Protein AF-A0A0H5QRJ9-F1 (afdb_monomer_lite)

pLDDT: mean 72.96, std 19.38, range [39.69, 95.44]

InterPro domains:
  IPR006876 LMBR1-like membrane protein [PF04791] (49-109)

Radius of gyration: 40.62 Å; chains: 1; bounding box: 104×51×72 Å

Foldseek 3Di:
DQFWDKDWDKDFDDDPPDPDDDDDDDDDDDPDPDDDDPDDDDGPHGPTDTDIDTDTCDPVNVVVVVCVVVVVVVCCVVVVVVVVVVVVVVVVVVVPPDDDDDPVVVVVVVVVVVVVVVVVVVVVVVVVVD

Secondary structure (DSSP, 8-state):
----EEEEEEEE---TT---S------TT--------SSS-------EEEEEEEE---HHHHHHHHHHHHHHHHHHHHHHHHHHHHHHHHHHHHHHSPP---HHHHHHHHHHHHHHHHHHHHHHHHHTT-

Organism: NCBI:txid70186

Sequence (130 aa):
FFDTAEIPLTLVDRDSKLLTTKFQPLAFNTLKCIAKSKLNDKSTDCNVTKVQWSVQVSFLVFCAAMLAFLGWFFFTIFCGIGFVSLPFDMINEFRTRPIPMSAIEYAKQKNRNWKARQWATSVGDRASKR

Structure (mmCIF, N/CA/C/O backbone):
data_AF-A0A0H5QRJ9-F1
#
_entry.id   AF-A0A0H5QRJ9-F1
#
loop_
_atom_site.group_PDB
_atom_site.id
_atom_site.type_symbol
_atom_site.label_atom_id
_atom_site.label_alt_id
_atom_site.label_comp_id
_atom_site.label_asym_id
_atom_site.label_entity_id
_atom_site.label_seq_id
_atom_site.pdbx_PDB_ins_code
_atom_site.Cartn_x
_atom_site.Cartn_y
_atom_site.Cartn_z
_atom_site.occupancy
_atom_site.B_iso_or_equiv
_atom_site.auth_seq_id
_atom_site.auth_comp_id
_atom_site.auth_asym_id
_atom_site.auth_atom_id
_atom_site.pdbx_PDB_model_num
ATOM 1 N N . PHE A 1 1 ? -13.438 11.017 28.300 1.00 51.66 1 PHE A N 1
ATOM 2 C CA . PHE A 1 1 ? -13.759 11.617 26.968 1.00 51.66 1 PHE A CA 1
ATOM 3 C C . PHE A 1 1 ? -13.706 10.575 25.846 1.00 51.66 1 PHE A C 1
ATOM 5 O O . PHE A 1 1 ? -14.288 10.804 24.797 1.00 51.66 1 PHE A O 1
ATOM 12 N N . PHE A 1 2 ? -13.093 9.407 26.069 1.00 52.66 2 PHE A N 1
ATOM 13 C CA . PHE A 1 2 ? -13.181 8.242 25.186 1.00 52.66 2 PHE A CA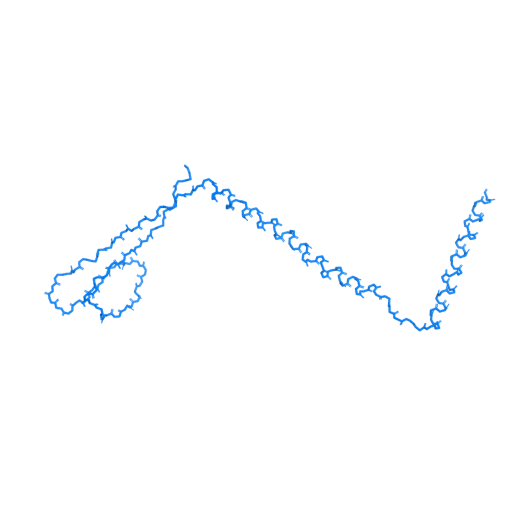 1
ATOM 14 C C . PHE A 1 2 ? -13.548 7.042 26.058 1.00 52.66 2 PHE A C 1
ATOM 16 O O . PHE A 1 2 ? -12.652 6.312 26.449 1.00 52.66 2 PHE A O 1
ATOM 23 N N . ASP A 1 3 ? -14.805 6.891 26.480 1.00 55.88 3 ASP A N 1
ATOM 24 C CA . ASP A 1 3 ? -15.080 5.921 27.557 1.00 55.88 3 ASP A CA 1
ATOM 25 C C . ASP A 1 3 ? -16.059 4.809 27.216 1.00 55.88 3 ASP A C 1
ATOM 27 O O . ASP A 1 3 ? -16.035 3.787 27.897 1.00 55.88 3 ASP A O 1
ATOM 31 N N . THR A 1 4 ? -16.895 4.911 26.178 1.00 57.72 4 THR A N 1
ATOM 32 C CA . THR A 1 4 ? -17.807 3.799 25.857 1.00 57.72 4 THR A CA 1
ATOM 33 C C . THR A 1 4 ? -18.491 3.981 24.509 1.00 57.72 4 THR A C 1
ATOM 35 O O . THR A 1 4 ? -19.078 5.024 24.237 1.00 57.72 4 THR A O 1
ATOM 38 N N . ALA A 1 5 ? -18.430 2.951 23.663 1.00 62.28 5 ALA A N 1
ATOM 39 C CA . ALA A 1 5 ? -19.338 2.812 22.529 1.00 62.28 5 ALA A CA 1
ATOM 40 C C . ALA A 1 5 ? -20.493 1.900 22.959 1.00 62.28 5 ALA A C 1
ATOM 42 O O . ALA A 1 5 ? -20.268 0.737 23.299 1.00 62.28 5 ALA A O 1
ATOM 43 N N . GLU A 1 6 ? -21.712 2.437 22.985 1.00 61.69 6 GLU A N 1
ATOM 44 C CA . GLU A 1 6 ? -22.917 1.690 23.348 1.00 61.69 6 GLU A CA 1
ATOM 45 C C . GLU A 1 6 ? -23.584 1.134 22.091 1.00 61.69 6 GLU A C 1
ATOM 47 O O . GLU A 1 6 ? -24.000 1.881 21.205 1.00 61.69 6 GLU A O 1
ATOM 52 N N . ILE A 1 7 ? -23.700 -0.191 22.014 1.00 70.56 7 ILE A N 1
ATOM 53 C CA . ILE A 1 7 ? -24.388 -0.869 20.914 1.00 70.56 7 ILE A CA 1
ATOM 54 C C . ILE A 1 7 ? -25.647 -1.521 21.497 1.00 70.56 7 ILE A C 1
ATOM 56 O O . ILE A 1 7 ? -25.530 -2.475 22.273 1.00 70.56 7 ILE A O 1
ATOM 60 N N . PRO A 1 8 ? -26.857 -1.023 21.177 1.00 57.56 8 PRO A N 1
ATOM 61 C CA . PRO A 1 8 ? -28.084 -1.589 21.715 1.00 57.56 8 PRO A CA 1
ATOM 62 C C . PRO A 1 8 ? -28.409 -2.906 21.004 1.00 57.56 8 PRO A C 1
ATOM 64 O O . PRO A 1 8 ? -28.722 -2.922 19.814 1.00 57.56 8 PRO A O 1
ATOM 67 N N . LEU A 1 9 ? -28.373 -4.013 21.746 1.00 61.28 9 LEU A N 1
ATOM 68 C CA . LEU A 1 9 ? -28.838 -5.314 21.276 1.00 61.28 9 LEU A CA 1
ATOM 69 C C . LEU A 1 9 ? -30.115 -5.714 22.020 1.00 61.28 9 LEU A C 1
ATOM 71 O O . LEU A 1 9 ? -30.295 -5.429 23.206 1.00 61.28 9 LEU A O 1
ATOM 75 N N . THR A 1 10 ? -31.015 -6.381 21.301 1.00 59.06 10 THR A N 1
ATOM 76 C CA . THR A 1 10 ? -32.231 -6.963 21.875 1.00 59.06 10 THR A CA 1
ATOM 77 C C . THR A 1 10 ? -32.092 -8.474 21.831 1.00 59.06 10 THR A C 1
ATOM 79 O O . THR A 1 10 ? -31.980 -9.064 20.758 1.00 59.06 10 THR A O 1
ATOM 82 N N . LEU A 1 11 ? -32.041 -9.098 23.006 1.00 55.25 11 LEU A N 1
ATOM 83 C CA . LEU A 1 11 ? -32.121 -10.547 23.113 1.00 55.25 11 LEU A CA 1
ATOM 84 C C . LEU A 1 11 ? -33.576 -10.910 23.394 1.00 55.25 11 LEU A C 1
ATOM 86 O O . LEU A 1 11 ? -34.244 -10.296 24.225 1.00 55.25 11 LEU A O 1
ATOM 90 N N . VAL A 1 12 ? -34.075 -11.891 22.650 1.00 61.16 12 VAL A N 1
ATOM 91 C CA . VAL A 1 12 ? -35.406 -12.459 22.850 1.00 61.16 12 VAL A CA 1
ATOM 92 C C . VAL A 1 12 ? -35.191 -13.891 23.300 1.00 61.16 12 VAL A C 1
ATOM 94 O O . VAL A 1 12 ? -34.876 -14.750 22.477 1.00 61.16 12 VAL A O 1
ATOM 97 N N . ASP A 1 13 ? -35.323 -14.131 24.600 1.00 50.03 13 ASP A N 1
ATOM 98 C CA . ASP A 1 13 ? -35.268 -15.483 25.145 1.00 50.03 13 ASP A CA 1
ATOM 99 C C . ASP A 1 13 ? -36.612 -16.187 24.891 1.00 50.03 13 ASP A C 1
ATOM 101 O O . ASP A 1 13 ? -37.680 -15.594 25.079 1.00 50.03 13 ASP A O 1
ATOM 105 N N . ARG A 1 14 ? -36.581 -17.424 24.383 1.00 51.34 14 ARG A N 1
ATOM 106 C CA . ARG A 1 14 ? -37.789 -18.234 24.152 1.00 51.34 14 ARG A CA 1
ATOM 107 C C . ARG A 1 14 ? -37.730 -19.478 25.023 1.00 51.34 14 ARG A C 1
ATOM 109 O O . ARG A 1 14 ? -36.849 -20.312 24.837 1.00 51.34 14 ARG A O 1
ATOM 116 N N . ASP A 1 15 ? -38.735 -19.653 25.876 1.00 50.88 15 ASP A N 1
ATOM 117 C CA . ASP A 1 15 ? -38.935 -20.897 26.614 1.00 50.88 15 ASP A CA 1
ATOM 118 C C . ASP A 1 15 ? -39.089 -22.090 25.654 1.00 50.88 15 ASP A C 1
ATOM 120 O O . ASP A 1 15 ? -39.938 -22.117 24.757 1.00 50.88 15 ASP A O 1
ATOM 124 N N . SER A 1 16 ? -38.267 -23.115 25.869 1.00 49.16 16 SER A N 1
ATOM 125 C CA . SER A 1 16 ? -38.088 -24.295 25.010 1.00 49.16 16 SER A CA 1
ATOM 126 C C . SER A 1 16 ? -39.291 -25.250 24.945 1.00 49.16 16 SER A C 1
ATOM 128 O O . SER A 1 16 ? -39.222 -26.285 24.283 1.00 49.16 16 SER A O 1
ATOM 130 N N . LYS A 1 17 ? -40.425 -24.915 25.576 1.00 50.69 17 LYS A N 1
ATOM 131 C CA . LYS A 1 17 ? -41.623 -25.775 25.617 1.00 50.69 17 LYS A CA 1
ATOM 132 C C . LYS A 1 17 ? -42.581 -25.607 24.429 1.00 50.69 17 LYS A C 1
ATOM 134 O O . LYS A 1 17 ? -43.547 -26.358 24.340 1.00 50.69 17 LYS A O 1
ATOM 139 N N . LEU A 1 18 ? -42.332 -24.675 23.501 1.00 49.84 18 LEU A N 1
ATOM 140 C CA . LEU A 1 18 ? -43.215 -24.426 22.348 1.00 49.84 18 LEU A CA 1
ATOM 141 C C . LEU A 1 18 ? -42.438 -24.333 21.021 1.00 49.84 18 LEU A C 1
ATOM 143 O O . LEU A 1 18 ? -42.447 -23.325 20.314 1.00 49.84 18 LEU A O 1
ATOM 147 N N . LEU A 1 19 ? -41.726 -25.406 20.681 1.00 48.56 19 LEU A N 1
ATOM 148 C CA . LEU A 1 19 ? -40.834 -25.487 19.523 1.00 48.56 19 LEU A CA 1
ATOM 149 C C . LEU A 1 19 ? -41.570 -25.799 18.199 1.00 48.56 19 LEU A C 1
ATOM 151 O O . LEU A 1 19 ? -41.142 -26.685 17.472 1.00 48.56 19 LEU A O 1
ATOM 155 N N . THR A 1 20 ? -42.696 -25.149 17.866 1.00 43.81 20 THR A N 1
ATOM 156 C CA . THR A 1 20 ? -43.445 -25.511 16.632 1.00 43.81 20 THR A CA 1
ATOM 157 C C . THR A 1 20 ? -44.176 -24.386 15.893 1.00 43.81 20 THR A C 1
ATOM 159 O O . THR A 1 20 ? -45.098 -24.671 15.130 1.00 43.81 20 THR A O 1
ATOM 162 N N . THR A 1 21 ? -43.779 -23.113 15.989 1.00 44.78 21 THR A N 1
ATOM 163 C CA . THR A 1 21 ? -44.344 -22.110 15.059 1.00 44.78 21 THR A CA 1
ATOM 164 C C . THR A 1 21 ? -43.286 -21.239 14.402 1.00 44.78 21 THR A C 1
ATOM 166 O O . THR A 1 21 ? -42.513 -20.544 15.064 1.00 44.78 21 THR A O 1
ATOM 169 N N . LYS A 1 22 ? -43.287 -21.330 13.066 1.00 41.41 22 LYS A N 1
ATOM 170 C CA . LYS A 1 22 ? -42.387 -20.698 12.103 1.00 41.41 22 LYS A CA 1
ATOM 171 C C . LYS A 1 22 ? -42.166 -19.209 12.378 1.00 41.41 22 LYS A C 1
ATOM 173 O O . LYS A 1 22 ? -43.095 -18.471 12.695 1.00 41.41 22 LYS A O 1
ATOM 178 N N . PHE A 1 23 ? -40.922 -18.784 12.191 1.00 47.25 23 PHE A N 1
ATOM 179 C CA . PHE A 1 23 ? -40.498 -17.390 12.225 1.00 47.25 23 PHE A CA 1
ATOM 180 C C . PHE A 1 23 ? -40.836 -16.731 10.879 1.00 47.25 23 PHE A C 1
ATOM 182 O O . PHE A 1 23 ? -40.277 -17.115 9.854 1.00 47.25 23 PHE A O 1
ATOM 189 N N . GLN A 1 24 ? -41.762 -15.770 10.861 1.00 44.00 24 GLN A N 1
ATOM 190 C CA . GLN A 1 24 ? -41.933 -14.858 9.725 1.00 44.00 24 GLN A CA 1
ATOM 191 C C . GLN A 1 24 ? -41.383 -13.483 10.124 1.00 44.00 24 GLN A C 1
ATOM 193 O O . GLN A 1 24 ? -41.824 -12.945 11.143 1.00 44.00 24 GLN A O 1
ATOM 198 N N . PRO A 1 25 ? -40.424 -12.914 9.369 1.00 40.12 25 PRO A N 1
ATOM 199 C CA . PRO A 1 25 ? -39.863 -11.610 9.684 1.00 40.12 25 PRO A CA 1
ATOM 200 C C . PRO A 1 25 ? -40.896 -10.534 9.335 1.00 40.12 25 PRO A C 1
ATOM 202 O O . PRO A 1 25 ? -41.176 -10.286 8.164 1.00 40.12 25 PRO A O 1
ATOM 205 N N . LEU A 1 26 ? -41.483 -9.904 10.352 1.00 44.81 26 LEU A N 1
ATOM 206 C CA . LEU A 1 26 ? -42.263 -8.682 10.181 1.00 44.81 26 LEU A CA 1
ATOM 207 C C . LEU A 1 26 ? -41.457 -7.490 10.701 1.00 44.81 26 LEU A C 1
ATOM 209 O O . LEU A 1 26 ? -40.833 -7.557 11.755 1.00 44.81 26 LEU A O 1
ATOM 213 N N . ALA A 1 27 ? -41.471 -6.453 9.866 1.00 39.69 27 ALA A N 1
ATOM 214 C CA . ALA A 1 27 ? -40.819 -5.152 9.924 1.00 39.69 27 ALA A CA 1
ATOM 215 C C . ALA A 1 27 ? -40.214 -4.680 11.267 1.00 39.69 27 ALA A C 1
ATOM 217 O O . ALA A 1 27 ? -40.831 -4.686 12.329 1.00 39.69 27 ALA A O 1
ATOM 218 N N . PHE A 1 28 ? -39.011 -4.132 11.109 1.00 49.75 28 PHE A N 1
ATOM 219 C CA . PHE A 1 28 ? -37.980 -3.690 12.051 1.00 49.75 28 PHE A CA 1
ATOM 220 C C . PHE A 1 28 ? -38.367 -2.709 13.183 1.00 49.75 28 PHE A C 1
ATOM 222 O O . PHE A 1 28 ? -37.482 -2.319 13.928 1.00 49.75 28 PHE A O 1
ATOM 229 N N . ASN A 1 29 ? -39.632 -2.318 13.389 1.00 47.53 29 ASN A N 1
ATOM 230 C CA . ASN A 1 29 ? -39.943 -1.203 14.309 1.00 47.53 29 ASN A CA 1
ATOM 231 C C . ASN A 1 29 ? -40.957 -1.477 15.427 1.00 47.53 29 ASN A C 1
ATOM 233 O O . ASN A 1 29 ? -41.237 -0.580 16.217 1.00 47.53 29 ASN A O 1
ATOM 237 N N . THR A 1 30 ? -41.449 -2.704 15.587 1.00 45.47 30 THR A N 1
ATOM 238 C CA . THR A 1 30 ? -42.184 -3.083 16.805 1.00 45.47 30 THR A CA 1
ATOM 239 C C . THR A 1 30 ? -41.881 -4.528 17.161 1.00 45.47 30 THR A C 1
ATOM 241 O O . THR A 1 30 ? -42.548 -5.450 16.693 1.00 45.47 30 THR A O 1
ATOM 244 N N . LEU A 1 31 ? -40.871 -4.732 18.008 1.00 47.06 31 LEU A N 1
ATOM 245 C CA . LEU A 1 31 ? -40.608 -6.013 18.659 1.00 47.06 31 LEU A CA 1
ATOM 246 C C . LEU A 1 31 ? -41.735 -6.311 19.660 1.00 47.06 31 LEU A C 1
ATOM 248 O O . LEU A 1 31 ? -41.586 -6.125 20.861 1.00 47.06 31 LEU A O 1
ATOM 252 N N . LYS A 1 32 ? -42.891 -6.755 19.163 1.00 47.84 32 LYS A N 1
ATOM 253 C CA . LYS A 1 32 ? -43.914 -7.410 19.978 1.00 47.84 32 LYS A CA 1
ATOM 254 C C . LYS A 1 32 ? -43.847 -8.887 19.645 1.00 47.84 32 LYS A C 1
ATOM 256 O O . LYS A 1 32 ? -44.280 -9.298 18.569 1.00 47.84 32 LYS A O 1
ATOM 261 N N . CYS A 1 33 ? -43.255 -9.692 20.520 1.00 47.03 33 CYS A N 1
ATOM 262 C CA . CYS A 1 33 ? -43.260 -11.126 20.294 1.00 47.03 33 CYS A CA 1
ATOM 263 C C . CYS A 1 33 ? -44.696 -11.613 20.550 1.00 47.03 33 CYS A C 1
ATOM 265 O O . CYS A 1 33 ? -45.221 -11.538 21.655 1.00 47.03 33 CYS A O 1
ATOM 267 N N . ILE A 1 34 ? -45.388 -12.014 19.485 1.00 47.44 34 ILE A N 1
ATOM 268 C CA . ILE A 1 34 ? -46.731 -12.586 19.581 1.00 47.44 34 ILE A CA 1
ATOM 269 C C . ILE A 1 34 ? -46.542 -14.099 19.599 1.00 47.44 34 ILE A C 1
ATOM 271 O O . ILE A 1 34 ? -46.508 -14.746 18.553 1.00 47.44 34 ILE A O 1
ATOM 275 N N . ALA A 1 35 ? -46.387 -14.671 20.791 1.00 46.84 35 ALA A N 1
ATOM 276 C CA . ALA A 1 35 ? -46.575 -16.101 20.970 1.00 46.84 35 ALA A CA 1
ATOM 277 C C . ALA A 1 35 ? -48.078 -16.387 20.850 1.00 46.84 35 ALA A C 1
ATOM 279 O O . ALA A 1 35 ? -48.860 -16.064 21.740 1.00 46.84 35 ALA A O 1
ATOM 280 N N . LYS A 1 36 ? -48.516 -16.949 19.718 1.00 40.75 36 LYS A N 1
ATOM 281 C CA . LYS A 1 36 ? -49.868 -17.511 19.618 1.00 40.75 36 LYS A CA 1
ATOM 282 C C . LYS A 1 36 ? -49.844 -18.936 20.163 1.00 40.75 36 LYS A C 1
ATOM 284 O O . LYS A 1 36 ? -49.640 -19.875 19.401 1.00 40.75 36 LYS A O 1
ATOM 289 N N . SER A 1 37 ? -50.078 -19.109 21.460 1.00 45.94 37 SER A N 1
ATOM 290 C CA . SER A 1 37 ? -50.507 -20.404 21.989 1.00 45.94 37 SER A CA 1
ATOM 291 C C . SER A 1 37 ? -52.005 -20.566 21.709 1.00 45.94 37 SER A C 1
ATOM 293 O O . SER A 1 37 ? -52.841 -19.751 22.096 1.00 45.94 37 SER A O 1
ATOM 295 N N . LYS A 1 38 ? -52.372 -21.623 20.980 1.00 42.53 38 LYS A N 1
ATOM 296 C CA . LYS A 1 38 ? -53.755 -22.109 20.934 1.00 42.53 38 LYS A CA 1
ATOM 297 C C . LYS A 1 38 ? -54.047 -22.793 22.269 1.00 42.53 38 LYS A C 1
ATOM 299 O O . LYS A 1 38 ? -53.933 -24.005 22.336 1.00 42.53 38 LYS A O 1
ATOM 304 N N . LEU A 1 39 ? -54.344 -22.020 23.308 1.00 47.59 39 LEU A N 1
ATOM 305 C CA . LEU A 1 39 ? -55.124 -22.381 24.499 1.00 47.59 39 LEU A CA 1
ATOM 306 C C . LEU A 1 39 ? -55.225 -21.119 25.363 1.00 47.59 39 LEU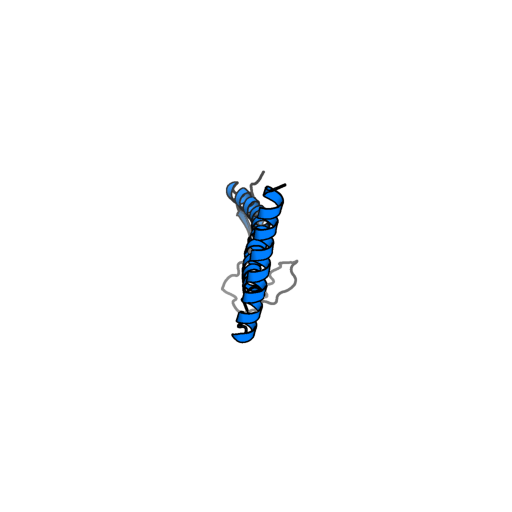 A C 1
ATOM 308 O O . LEU A 1 39 ? -54.286 -20.334 25.440 1.00 47.59 39 LEU A O 1
ATOM 312 N N . ASN A 1 40 ? -56.419 -20.904 25.900 1.00 51.50 40 ASN A N 1
ATOM 313 C CA . ASN A 1 40 ? -56.886 -19.709 26.588 1.00 51.50 40 ASN A CA 1
ATOM 314 C C . ASN A 1 40 ? -56.061 -19.420 27.851 1.00 51.50 40 ASN A C 1
ATOM 316 O O . ASN A 1 40 ? -56.431 -19.860 28.933 1.00 51.50 40 ASN A O 1
ATOM 320 N N . ASP A 1 41 ? -54.949 -18.705 27.709 1.00 42.06 41 ASP A N 1
ATOM 321 C CA . ASP A 1 41 ? -54.224 -18.166 28.849 1.00 42.06 41 ASP A CA 1
ATOM 322 C C . ASP A 1 41 ? -53.571 -16.830 28.505 1.00 42.06 41 ASP A C 1
ATOM 324 O O . ASP A 1 41 ? -53.228 -16.546 27.353 1.00 42.06 41 ASP A O 1
ATOM 328 N N . LYS A 1 42 ? -53.484 -15.979 29.525 1.00 44.03 42 LYS A N 1
ATOM 329 C CA . LYS A 1 42 ? -53.032 -14.589 29.440 1.00 44.03 42 LYS A CA 1
ATOM 330 C C . LYS A 1 42 ? -51.715 -14.491 28.674 1.00 44.03 42 LYS A C 1
ATOM 332 O O . LYS A 1 42 ? -50.829 -15.318 28.861 1.00 44.03 42 LYS A O 1
ATOM 337 N N . SER A 1 43 ? -51.593 -13.457 27.838 1.00 46.75 43 SER A N 1
ATOM 338 C CA . SER A 1 43 ? -50.379 -13.137 27.083 1.00 46.75 43 SER A CA 1
ATOM 339 C C . SER A 1 43 ? -49.143 -13.315 27.962 1.00 46.75 43 SER A C 1
ATOM 341 O O . SER A 1 43 ? -48.925 -12.520 28.876 1.00 46.75 43 SER A O 1
ATOM 343 N N . THR A 1 44 ? -48.363 -14.367 27.714 1.00 50.81 44 THR A N 1
ATOM 344 C CA . THR A 1 44 ? -47.066 -14.528 28.362 1.00 50.81 44 THR A CA 1
ATOM 345 C C . THR A 1 44 ? -46.190 -13.395 27.854 1.00 50.81 44 THR A C 1
ATOM 347 O O . THR A 1 44 ? -45.874 -13.326 26.661 1.00 50.81 44 THR A O 1
ATOM 350 N N . ASP A 1 45 ? -45.896 -12.457 28.751 1.00 47.66 45 ASP A N 1
ATOM 351 C CA . ASP A 1 45 ? -45.044 -11.316 28.468 1.00 47.66 45 ASP A CA 1
ATOM 352 C C . ASP A 1 45 ? -43.696 -11.825 27.978 1.00 47.66 45 ASP A C 1
ATOM 354 O O . ASP A 1 45 ? -43.030 -12.648 28.607 1.00 47.66 45 ASP A O 1
ATOM 358 N N . CYS A 1 46 ? -43.317 -11.365 26.797 1.00 54.12 46 CYS A N 1
ATOM 359 C CA . CYS A 1 46 ? -42.034 -11.704 26.226 1.00 54.12 46 CYS A CA 1
ATOM 360 C C . CYS A 1 46 ? -41.009 -10.834 26.936 1.00 54.12 46 CYS A C 1
ATOM 362 O O . CYS A 1 46 ? -41.042 -9.610 26.801 1.00 54.12 46 CYS A O 1
ATOM 364 N N . ASN A 1 47 ? -40.144 -11.458 27.735 1.00 55.50 47 ASN A N 1
ATOM 365 C CA . ASN A 1 47 ? -39.147 -10.738 28.510 1.00 55.50 47 ASN A CA 1
ATOM 366 C C . ASN A 1 47 ? -38.050 -10.225 27.566 1.00 55.50 47 ASN A C 1
ATOM 368 O O . ASN A 1 47 ? -37.059 -10.904 27.302 1.00 55.50 47 ASN A O 1
ATOM 372 N N . VAL A 1 48 ? -38.274 -9.042 26.989 1.00 57.84 48 VAL A N 1
ATOM 373 C CA . VAL A 1 48 ? -37.292 -8.356 26.149 1.00 57.84 48 VAL A CA 1
ATOM 374 C C . VAL A 1 48 ? -36.251 -7.745 27.072 1.00 57.84 48 VAL A C 1
ATOM 376 O O . VAL A 1 48 ? -36.420 -6.638 27.590 1.00 57.84 48 VAL A O 1
ATOM 379 N N . THR A 1 49 ? -35.158 -8.470 27.278 1.00 62.19 49 THR A N 1
ATOM 380 C CA . THR A 1 49 ? -34.022 -7.946 28.024 1.00 62.19 49 THR A CA 1
ATOM 381 C C . THR A 1 49 ? -33.165 -7.096 27.090 1.00 62.19 49 THR A C 1
ATOM 383 O O . THR A 1 49 ? -32.660 -7.533 26.052 1.00 62.19 49 THR A O 1
ATOM 386 N N . LYS A 1 50 ? -33.037 -5.815 27.440 1.00 59.34 50 LYS A N 1
ATOM 387 C CA . LYS A 1 50 ? -32.080 -4.916 26.795 1.00 59.34 50 LYS A CA 1
ATOM 388 C C . LYS A 1 50 ? -30.708 -5.253 27.359 1.00 59.34 50 LYS A C 1
ATOM 390 O O . LYS A 1 50 ? -30.443 -4.969 28.524 1.00 59.34 50 LYS A O 1
ATOM 395 N N . VAL A 1 51 ? -29.860 -5.877 26.551 1.00 63.59 51 VAL A N 1
ATOM 396 C CA . VAL A 1 51 ? -28.480 -6.172 26.938 1.00 63.59 51 VAL A CA 1
ATOM 397 C C . VAL A 1 51 ? -27.587 -5.121 26.305 1.00 63.59 51 VAL A C 1
ATOM 399 O O . VAL A 1 51 ? -27.561 -4.966 25.084 1.00 63.59 51 VAL A O 1
ATOM 402 N N . GLN A 1 52 ? -26.884 -4.371 27.149 1.00 56.19 52 GLN A N 1
ATOM 403 C CA . GLN A 1 52 ? -25.935 -3.361 26.706 1.00 56.19 52 GLN A CA 1
ATOM 404 C C . GLN A 1 52 ? -24.519 -3.909 26.833 1.00 56.19 52 GLN A C 1
ATOM 406 O O . GLN A 1 52 ? -24.068 -4.255 27.923 1.00 56.19 52 GLN A O 1
ATOM 411 N N . TRP A 1 53 ? -23.835 -4.005 25.694 1.00 56.28 53 TRP A N 1
ATOM 412 C CA . TRP A 1 53 ? -22.418 -4.333 25.640 1.00 56.28 53 TRP A CA 1
ATOM 413 C C . TRP A 1 53 ? -21.628 -3.030 25.667 1.00 56.28 53 TRP A C 1
ATOM 415 O O . TRP A 1 53 ? -21.661 -2.262 24.707 1.00 56.28 53 TRP A O 1
ATOM 425 N N . SER A 1 54 ? -20.946 -2.773 26.782 1.00 59.97 54 SER A N 1
ATOM 426 C CA . SER A 1 54 ? -20.047 -1.634 26.934 1.00 59.97 54 SER A CA 1
ATOM 427 C C . SER A 1 54 ? -18.633 -2.052 26.541 1.00 59.97 54 SER A C 1
ATOM 429 O O . SER A 1 54 ? -17.953 -2.795 27.247 1.00 59.97 54 SER A O 1
ATOM 431 N N . VAL A 1 55 ? -18.179 -1.585 25.378 1.00 72.69 55 VAL A N 1
ATOM 432 C CA . VAL A 1 55 ? -16.782 -1.762 24.970 1.00 72.69 55 VAL A CA 1
ATOM 433 C C . VAL A 1 55 ? -16.000 -0.541 25.431 1.00 72.69 55 VAL A C 1
ATOM 435 O O . VAL A 1 55 ? -16.224 0.573 24.950 1.00 72.69 55 VAL A O 1
ATOM 438 N N . GLN A 1 56 ? -15.087 -0.759 26.378 1.00 68.06 56 GLN A N 1
ATOM 439 C CA . GLN A 1 56 ? -14.154 0.266 26.832 1.00 68.06 56 GLN A CA 1
ATOM 440 C C . GLN A 1 56 ? -13.117 0.502 25.736 1.00 68.06 56 GLN A C 1
ATOM 442 O O . GLN A 1 56 ? -12.299 -0.365 25.419 1.00 68.06 56 GLN A O 1
ATOM 447 N N . VAL A 1 57 ? -13.174 1.680 25.125 1.00 75.00 57 VAL A N 1
ATOM 448 C CA . VAL A 1 57 ? -12.221 2.091 24.097 1.00 75.00 57 VAL A CA 1
ATOM 449 C C . VAL A 1 57 ? -10.941 2.561 24.777 1.00 75.00 57 VAL A C 1
ATOM 451 O O . VAL A 1 57 ? -10.843 3.679 25.269 1.00 75.00 57 VAL A O 1
ATOM 454 N N . SER A 1 58 ? -9.946 1.678 24.840 1.00 83.25 58 SER A N 1
ATOM 455 C CA . SER A 1 58 ? -8.642 2.034 25.394 1.00 83.25 58 SER A CA 1
ATOM 456 C C . SER A 1 58 ? -7.900 3.000 24.465 1.00 83.25 58 SER A C 1
ATOM 458 O O . SER A 1 58 ? -8.046 2.961 23.240 1.00 83.25 58 SER A O 1
ATOM 460 N N . PHE A 1 59 ? -7.055 3.857 25.045 1.00 84.50 59 PHE A N 1
ATOM 461 C CA . PHE A 1 59 ? -6.244 4.827 24.297 1.00 84.50 59 PHE A CA 1
ATOM 462 C C . PHE A 1 59 ? -5.425 4.173 23.169 1.00 84.50 59 PHE A C 1
ATOM 464 O O . PHE A 1 59 ? -5.292 4.724 22.079 1.00 84.50 59 PHE A O 1
ATOM 471 N N . LEU A 1 60 ? -4.946 2.947 23.397 1.00 88.00 60 LEU A N 1
ATOM 472 C CA . LEU A 1 60 ? -4.199 2.176 22.407 1.00 88.00 60 LEU A CA 1
ATOM 473 C C . LEU A 1 60 ? -5.041 1.846 21.166 1.00 88.00 60 LEU A C 1
ATOM 475 O O . LEU A 1 60 ? -4.538 1.955 20.050 1.00 88.00 60 LEU A O 1
ATOM 479 N N . VAL A 1 61 ? -6.320 1.497 21.340 1.00 89.44 61 VAL A N 1
ATOM 480 C CA . VAL A 1 61 ? -7.240 1.212 20.224 1.00 89.44 61 VAL A CA 1
ATOM 481 C C . VAL A 1 61 ? -7.486 2.469 19.389 1.00 89.44 61 VAL A C 1
ATOM 483 O O . VAL A 1 61 ? -7.516 2.394 18.162 1.00 89.44 61 VAL A O 1
ATOM 486 N N . PHE A 1 62 ? -7.583 3.637 20.028 1.00 88.19 62 PHE A N 1
ATOM 487 C CA . PHE A 1 62 ? -7.698 4.915 19.324 1.00 88.19 62 PHE A CA 1
ATOM 488 C C . PHE A 1 62 ? -6.445 5.233 18.491 1.00 88.19 62 PHE A C 1
ATOM 490 O O . PHE A 1 62 ? -6.552 5.556 17.307 1.00 88.19 62 PHE A O 1
ATOM 497 N N . CYS A 1 63 ? -5.251 5.077 19.071 1.00 92.94 63 CYS A N 1
ATOM 498 C CA . CYS A 1 63 ? -3.995 5.260 18.342 1.00 92.94 63 CYS A CA 1
ATOM 499 C C . CYS A 1 63 ? -3.840 4.257 17.192 1.00 92.94 63 CYS A C 1
ATOM 501 O O . CYS A 1 63 ? -3.413 4.642 16.107 1.00 92.94 63 CYS A O 1
ATOM 503 N N . ALA A 1 64 ? -4.223 2.994 17.395 1.00 92.62 64 ALA A N 1
ATOM 504 C CA . ALA A 1 64 ? -4.193 1.973 16.352 1.00 92.62 64 ALA A CA 1
ATOM 505 C C . ALA A 1 64 ? -5.136 2.316 15.188 1.00 92.62 64 ALA A C 1
ATOM 507 O O . ALA A 1 64 ? -4.741 2.187 14.033 1.00 92.62 64 ALA A O 1
ATOM 508 N N . ALA A 1 65 ? -6.345 2.814 15.470 1.00 91.12 65 ALA A N 1
ATOM 509 C CA . ALA A 1 65 ? -7.287 3.254 14.441 1.00 91.12 65 ALA A CA 1
ATOM 510 C C . ALA A 1 65 ? -6.766 4.473 13.657 1.00 91.12 65 ALA A C 1
ATOM 512 O O . ALA A 1 65 ? -6.844 4.496 12.429 1.00 91.12 65 ALA A O 1
ATOM 513 N N . MET A 1 66 ? -6.169 5.452 14.345 1.00 93.06 66 MET A N 1
ATOM 514 C CA . MET A 1 66 ? -5.510 6.602 13.712 1.00 93.06 66 MET A CA 1
ATOM 515 C C . MET A 1 66 ? -4.335 6.164 12.826 1.00 93.06 66 MET A C 1
ATOM 517 O O . MET A 1 66 ? -4.247 6.569 11.670 1.00 93.06 66 MET A O 1
ATOM 521 N N . LEU A 1 67 ? -3.457 5.288 13.321 1.00 94.19 67 LEU A N 1
ATOM 522 C CA . LEU A 1 67 ? -2.326 4.760 12.552 1.00 94.19 67 LEU A CA 1
ATOM 523 C C . LEU A 1 67 ? -2.771 3.886 11.380 1.00 94.19 67 LEU A C 1
ATOM 525 O O . LEU A 1 67 ? -2.129 3.927 10.339 1.00 94.19 67 LEU A O 1
ATOM 529 N N . ALA A 1 68 ? -3.862 3.131 11.509 1.00 94.31 68 ALA A N 1
ATOM 530 C CA . ALA A 1 68 ? -4.443 2.382 10.399 1.00 94.31 68 ALA A CA 1
ATOM 531 C C . ALA A 1 68 ? -5.005 3.324 9.325 1.00 94.31 68 ALA A C 1
ATOM 533 O O . ALA A 1 68 ? -4.813 3.084 8.135 1.00 94.31 68 ALA A O 1
ATOM 534 N N . PHE A 1 69 ? -5.635 4.427 9.735 1.00 93.94 69 PHE A N 1
ATOM 535 C CA . PHE A 1 69 ? -6.136 5.442 8.815 1.00 93.94 69 PHE A CA 1
ATOM 536 C C . PHE A 1 69 ? -4.999 6.145 8.059 1.00 93.94 69 PHE A C 1
ATOM 538 O O . PHE A 1 69 ? -5.034 6.208 6.832 1.00 93.94 69 PHE A O 1
ATOM 545 N N . LEU A 1 70 ? -3.950 6.607 8.752 1.00 95.44 70 LEU A N 1
ATOM 546 C CA . LEU A 1 70 ? -2.770 7.187 8.094 1.00 95.44 70 LEU A CA 1
ATOM 547 C C . LEU A 1 70 ? -2.010 6.137 7.272 1.00 95.44 70 LEU A C 1
ATOM 549 O O . LEU A 1 70 ? -1.606 6.394 6.139 1.00 95.44 70 LEU A O 1
ATOM 553 N N . GLY A 1 71 ? -1.841 4.943 7.833 1.00 94.19 71 GLY A N 1
ATOM 554 C CA . GLY A 1 71 ? -1.165 3.814 7.212 1.00 94.19 71 GLY A CA 1
ATOM 555 C C . GLY A 1 71 ? -1.816 3.412 5.898 1.00 94.19 71 GLY A C 1
ATOM 556 O O . GLY A 1 71 ? -1.097 3.130 4.951 1.00 94.19 71 GLY A O 1
ATOM 557 N N . TRP A 1 72 ? -3.144 3.479 5.784 1.00 90.81 72 TRP A N 1
ATOM 558 C CA . TRP A 1 72 ? -3.850 3.230 4.527 1.00 90.81 72 TRP A CA 1
ATOM 559 C C . TRP A 1 72 ? -3.456 4.218 3.414 1.00 90.81 72 TRP A C 1
ATOM 561 O O . TRP A 1 72 ? -3.202 3.806 2.279 1.00 90.81 72 TRP A O 1
ATOM 571 N N . PHE A 1 73 ? -3.325 5.512 3.724 1.00 93.44 73 PHE A N 1
ATOM 572 C CA . PHE A 1 73 ? -2.883 6.512 2.744 1.00 93.44 73 PHE A CA 1
ATOM 573 C C . PHE A 1 73 ? -1.432 6.294 2.308 1.00 93.44 73 PHE A C 1
ATOM 575 O O . PHE A 1 73 ? -1.139 6.276 1.114 1.00 93.44 73 PHE A O 1
ATOM 582 N N . PHE A 1 74 ? -0.518 6.071 3.254 1.00 93.31 74 PHE A N 1
ATOM 583 C CA . PHE A 1 74 ? 0.880 5.802 2.909 1.00 93.31 74 PHE A CA 1
ATOM 584 C C . PHE A 1 74 ? 1.040 4.468 2.174 1.00 93.31 74 PHE A C 1
ATOM 586 O O . PHE A 1 74 ? 1.783 4.387 1.197 1.00 93.31 74 PHE A O 1
ATOM 593 N N . PHE A 1 75 ? 0.305 3.436 2.593 1.00 91.88 75 PHE A N 1
ATOM 594 C CA . PHE A 1 75 ? 0.324 2.126 1.959 1.00 91.88 75 PHE A CA 1
ATOM 595 C C . PHE A 1 75 ? -0.134 2.217 0.509 1.00 91.88 75 PHE A C 1
ATOM 597 O O . PHE A 1 75 ? 0.574 1.739 -0.362 1.00 91.88 75 PHE A O 1
ATOM 604 N N . THR A 1 76 ? -1.252 2.881 0.215 1.00 93.81 76 THR A N 1
ATOM 605 C CA . THR A 1 76 ? -1.749 2.991 -1.168 1.00 93.81 76 THR A CA 1
ATOM 606 C C . THR A 1 76 ? -0.794 3.753 -2.091 1.00 93.81 76 THR A C 1
ATOM 608 O O . THR A 1 76 ? -0.584 3.322 -3.224 1.00 93.81 76 THR A O 1
ATOM 611 N N . ILE A 1 77 ? -0.149 4.824 -1.614 1.00 93.12 77 ILE A N 1
ATOM 612 C CA . ILE A 1 77 ? 0.815 5.599 -2.413 1.00 93.12 77 ILE A CA 1
ATOM 613 C C . ILE A 1 77 ? 2.099 4.795 -2.660 1.00 93.12 77 ILE A C 1
ATOM 615 O O . ILE A 1 77 ? 2.512 4.625 -3.808 1.00 93.12 77 ILE A O 1
ATOM 619 N N . PHE A 1 78 ? 2.729 4.266 -1.607 1.00 91.44 78 PHE A N 1
ATOM 620 C CA . PHE A 1 78 ? 4.000 3.548 -1.743 1.00 91.44 78 PHE A CA 1
ATOM 621 C C . PHE A 1 78 ? 3.834 2.165 -2.376 1.00 91.44 78 PHE A C 1
ATOM 623 O O . PHE A 1 78 ? 4.649 1.781 -3.214 1.00 91.44 78 PHE A O 1
ATOM 630 N N . CYS A 1 79 ? 2.772 1.432 -2.030 1.00 92.94 79 CYS A N 1
ATOM 631 C CA . CYS A 1 79 ? 2.444 0.163 -2.676 1.00 92.94 79 CYS A CA 1
ATOM 632 C C . CYS A 1 79 ? 2.090 0.388 -4.146 1.00 92.94 79 CYS A C 1
ATOM 634 O O . CYS A 1 79 ? 2.578 -0.354 -4.988 1.00 92.94 79 CYS A O 1
ATOM 636 N N . GLY A 1 80 ? 1.334 1.439 -4.482 1.00 92.44 80 GLY A N 1
ATOM 637 C CA . GLY A 1 80 ? 1.024 1.775 -5.871 1.00 92.44 80 GLY A CA 1
ATOM 638 C C . GLY A 1 80 ? 2.283 2.030 -6.699 1.00 92.44 80 GLY A C 1
ATOM 639 O O . GLY A 1 80 ? 2.479 1.401 -7.735 1.00 92.44 80 GLY A O 1
ATOM 640 N N . ILE A 1 81 ? 3.182 2.890 -6.220 1.00 93.44 81 ILE A N 1
ATOM 641 C CA . ILE A 1 81 ? 4.431 3.202 -6.932 1.00 93.44 81 ILE A CA 1
ATOM 642 C C . ILE A 1 81 ? 5.333 1.965 -7.032 1.00 93.44 81 ILE A C 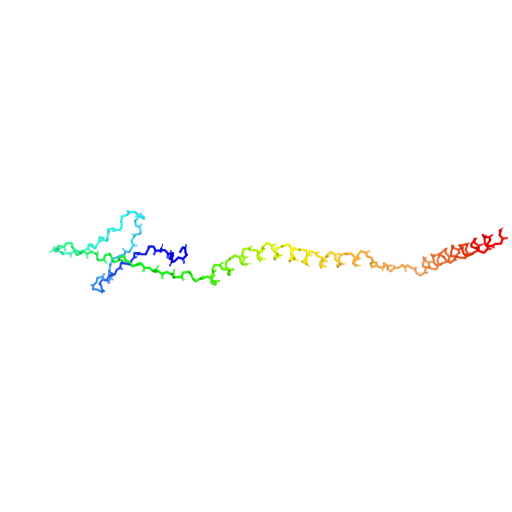1
ATOM 644 O O . ILE A 1 81 ? 5.867 1.686 -8.104 1.00 93.44 81 ILE A O 1
ATOM 648 N N . GLY A 1 82 ? 5.474 1.201 -5.944 1.00 89.56 82 GLY A N 1
ATOM 649 C CA . GLY A 1 82 ? 6.280 -0.021 -5.925 1.00 89.56 82 GLY A CA 1
ATOM 650 C C . GLY A 1 82 ? 5.714 -1.141 -6.802 1.00 89.56 82 GLY A C 1
ATOM 651 O O . GLY A 1 82 ? 6.470 -1.890 -7.412 1.00 89.56 82 GLY A O 1
ATOM 652 N N . PHE A 1 83 ? 4.390 -1.241 -6.912 1.00 93.56 83 PHE A N 1
ATOM 653 C CA . PHE A 1 83 ? 3.734 -2.233 -7.760 1.00 93.56 83 PHE A CA 1
ATOM 654 C C . PHE A 1 83 ? 3.768 -1.836 -9.238 1.00 93.56 83 PHE A C 1
ATOM 656 O O . PHE A 1 83 ? 3.847 -2.704 -10.100 1.00 93.56 83 PHE A O 1
ATOM 663 N N . VAL A 1 84 ? 3.740 -0.535 -9.547 1.00 94.19 84 VAL A N 1
ATOM 664 C CA . VAL A 1 84 ? 3.819 -0.023 -10.924 1.00 94.19 84 VAL A CA 1
ATOM 665 C C . VAL A 1 84 ? 5.256 -0.013 -11.454 1.00 94.19 84 VAL A C 1
ATOM 667 O O . VAL A 1 84 ? 5.454 -0.222 -12.649 1.00 94.19 84 VAL A O 1
ATOM 670 N N . SER A 1 85 ? 6.270 0.178 -10.606 1.00 93.12 85 SER A N 1
ATOM 671 C CA . SER A 1 85 ? 7.670 0.205 -11.055 1.00 93.12 85 SER A CA 1
ATOM 672 C C . SER A 1 85 ? 8.154 -1.144 -11.595 1.00 93.12 85 SER A C 1
ATOM 674 O O . SER A 1 85 ? 8.904 -1.174 -12.566 1.00 93.12 85 SER A O 1
ATOM 676 N N . LEU A 1 86 ? 7.682 -2.256 -11.030 1.00 90.44 86 LEU A N 1
ATOM 677 C CA . LEU A 1 86 ? 8.098 -3.609 -11.408 1.00 90.44 86 LEU A CA 1
ATOM 678 C C . LEU A 1 86 ? 7.733 -3.992 -12.862 1.00 90.44 86 LEU A C 1
ATOM 680 O O . LEU A 1 86 ? 8.628 -4.369 -13.620 1.00 90.44 86 LEU A O 1
ATOM 684 N N . PRO A 1 87 ? 6.473 -3.858 -13.325 1.00 92.12 87 PRO A N 1
ATOM 685 C CA . PRO A 1 87 ? 6.142 -4.098 -14.729 1.00 92.12 87 PRO A CA 1
ATOM 686 C C . PRO A 1 87 ? 6.743 -3.034 -15.654 1.00 92.12 87 PRO A C 1
ATOM 688 O O . PRO A 1 87 ? 7.038 -3.329 -16.814 1.00 92.12 87 PRO A O 1
ATOM 691 N N . PHE A 1 88 ? 6.934 -1.806 -15.161 1.00 93.62 88 PHE A N 1
ATOM 692 C CA . PHE A 1 88 ? 7.528 -0.730 -15.950 1.00 93.62 88 PHE A CA 1
ATOM 693 C C . PHE A 1 88 ? 9.014 -0.981 -16.249 1.00 93.62 88 PHE A C 1
ATOM 695 O O . PHE A 1 88 ? 9.484 -0.698 -17.351 1.00 93.62 88 PHE A O 1
ATOM 702 N N . ASP A 1 89 ? 9.748 -1.571 -15.309 1.00 90.38 89 ASP A N 1
ATOM 703 C CA . ASP A 1 89 ? 11.135 -1.969 -15.536 1.00 90.38 89 ASP A CA 1
ATOM 704 C C . ASP A 1 89 ? 11.220 -3.155 -16.511 1.00 90.38 89 ASP A C 1
ATOM 706 O O . ASP A 1 89 ? 11.939 -3.095 -17.509 1.00 90.38 89 ASP A O 1
ATOM 710 N N . MET A 1 90 ? 10.367 -4.174 -16.332 1.00 89.50 90 MET A N 1
ATOM 711 C CA . MET A 1 90 ? 10.301 -5.326 -17.243 1.00 89.50 90 MET A CA 1
ATOM 712 C C . MET A 1 90 ? 9.961 -4.938 -18.689 1.00 89.50 90 MET A C 1
ATOM 714 O O . MET A 1 90 ? 10.547 -5.482 -19.629 1.00 89.50 90 MET A O 1
ATOM 718 N N . ILE A 1 91 ? 9.026 -4.003 -18.907 1.00 94.12 91 ILE A N 1
ATOM 719 C CA . ILE A 1 91 ? 8.686 -3.568 -20.270 1.00 94.12 91 ILE A CA 1
ATOM 720 C C . ILE A 1 91 ? 9.820 -2.751 -20.893 1.00 94.12 91 ILE A C 1
ATOM 722 O O . ILE A 1 91 ? 10.083 -2.869 -22.091 1.00 94.12 91 ILE A O 1
ATOM 726 N N . ASN A 1 92 ? 10.518 -1.939 -20.097 1.00 91.19 92 ASN A N 1
ATOM 727 C CA . ASN A 1 92 ? 11.663 -1.177 -20.572 1.00 91.19 92 ASN A CA 1
ATOM 728 C C . ASN A 1 92 ? 12.829 -2.101 -20.951 1.00 91.19 92 ASN A C 1
ATOM 730 O O . ASN A 1 92 ? 13.441 -1.929 -22.010 1.00 91.19 92 ASN A O 1
ATOM 734 N N . GLU A 1 93 ? 13.083 -3.128 -20.141 1.00 90.56 93 GLU A N 1
ATOM 735 C CA . GLU A 1 93 ? 14.077 -4.153 -20.445 1.00 90.56 93 GLU A CA 1
ATOM 736 C C . GLU A 1 93 ? 13.703 -4.908 -21.728 1.00 90.56 93 GLU A C 1
ATOM 738 O O . GLU A 1 93 ? 14.539 -5.066 -22.616 1.00 90.56 93 GLU A O 1
ATOM 743 N N . PHE A 1 94 ? 12.432 -5.288 -21.903 1.00 88.88 94 PHE A N 1
ATOM 744 C CA . PHE A 1 94 ? 11.964 -5.943 -23.128 1.00 88.88 94 PHE A CA 1
ATOM 745 C C . PHE A 1 94 ? 12.161 -5.070 -24.377 1.00 88.88 94 PHE A C 1
ATOM 747 O O . PHE A 1 94 ? 12.573 -5.571 -25.423 1.00 88.88 94 PHE A O 1
ATOM 754 N N . ARG A 1 95 ? 11.928 -3.755 -24.276 1.00 88.38 95 ARG A N 1
ATOM 755 C CA . ARG A 1 95 ? 12.121 -2.809 -25.389 1.00 88.38 95 ARG A CA 1
ATOM 756 C C . ARG A 1 95 ? 13.585 -2.571 -25.752 1.00 88.38 95 ARG A C 1
ATOM 758 O O . ARG A 1 95 ? 13.873 -2.269 -26.906 1.00 88.38 95 ARG A O 1
ATOM 765 N N . THR A 1 96 ? 14.491 -2.652 -24.783 1.00 88.31 96 THR A N 1
ATOM 766 C CA . THR A 1 96 ? 15.928 -2.398 -24.981 1.00 88.31 96 THR A CA 1
ATOM 767 C C . THR A 1 96 ? 16.718 -3.654 -25.342 1.00 88.31 96 THR A C 1
ATOM 769 O O . THR A 1 96 ? 17.900 -3.546 -25.679 1.00 88.31 96 THR A O 1
ATOM 772 N N . ARG A 1 97 ? 16.081 -4.837 -25.345 1.00 85.69 97 ARG A N 1
ATOM 773 C CA . ARG A 1 97 ? 16.683 -6.082 -25.840 1.00 85.69 97 ARG A CA 1
ATOM 774 C C . ARG A 1 97 ? 17.185 -5.878 -27.279 1.00 85.69 97 ARG A C 1
ATOM 776 O O . ARG A 1 97 ? 16.386 -5.594 -28.174 1.00 85.69 97 ARG A O 1
ATOM 783 N N . PRO A 1 98 ? 18.492 -6.042 -27.538 1.00 82.06 98 PRO A N 1
ATOM 784 C CA . PRO A 1 98 ? 19.014 -5.967 -28.891 1.00 82.06 98 PRO A CA 1
ATOM 785 C C . PRO A 1 98 ? 18.466 -7.136 -29.716 1.00 82.06 98 PRO A C 1
ATOM 787 O O . PRO A 1 98 ? 18.607 -8.302 -29.349 1.00 82.06 98 PRO A O 1
ATOM 790 N N . ILE A 1 99 ? 17.834 -6.808 -30.839 1.00 83.56 99 ILE A N 1
ATOM 791 C CA . ILE A 1 99 ? 17.298 -7.783 -31.791 1.00 83.56 99 ILE A CA 1
ATOM 792 C C . ILE A 1 99 ? 18.486 -8.433 -32.522 1.00 83.56 99 ILE A C 1
ATOM 794 O O . ILE A 1 99 ? 19.426 -7.716 -32.889 1.00 83.56 99 ILE A O 1
ATOM 798 N N . PRO A 1 100 ? 18.487 -9.762 -32.744 1.00 78.81 100 PRO A N 1
ATOM 799 C CA . PRO A 1 100 ? 19.547 -10.415 -33.504 1.00 78.81 100 PRO A CA 1
ATOM 800 C C . PRO A 1 100 ? 19.623 -9.813 -34.913 1.00 78.81 100 PRO A C 1
ATOM 802 O O . PRO A 1 100 ? 18.695 -9.949 -35.707 1.00 78.81 100 PRO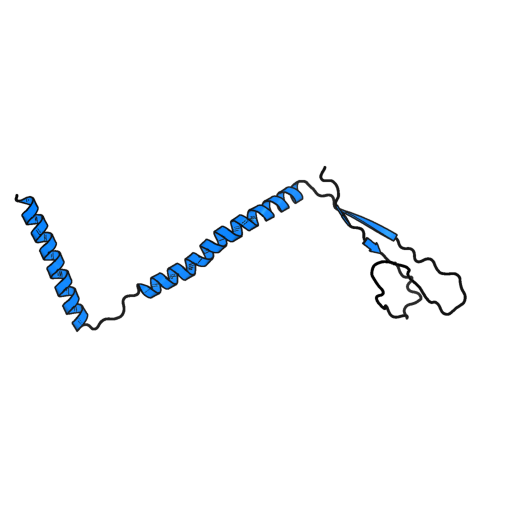 A O 1
ATOM 805 N N . MET A 1 101 ? 20.731 -9.135 -35.222 1.00 80.75 101 MET A N 1
ATOM 806 C CA . MET A 1 101 ? 21.004 -8.641 -36.573 1.00 80.75 101 MET A CA 1
ATOM 807 C 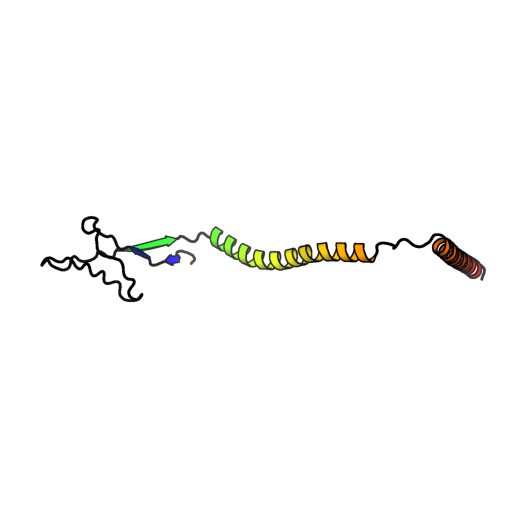C . MET A 1 101 ? 21.812 -9.656 -37.378 1.00 80.75 101 MET A C 1
ATOM 809 O O . MET A 1 101 ? 22.585 -10.437 -36.821 1.00 80.75 101 MET A O 1
ATOM 813 N N . SER A 1 102 ? 21.668 -9.627 -38.704 1.00 84.31 102 SER A N 1
ATOM 814 C CA . SER A 1 102 ? 22.476 -10.465 -39.589 1.00 84.31 102 SER A CA 1
ATOM 815 C C . SER A 1 102 ? 23.965 -10.090 -39.487 1.00 84.31 102 SER A C 1
ATOM 817 O O . SER A 1 102 ? 24.325 -8.925 -39.298 1.00 84.31 102 SER A O 1
ATOM 819 N N . ALA A 1 103 ? 24.857 -11.077 -39.628 1.00 81.31 103 ALA A N 1
ATOM 820 C CA . ALA A 1 103 ? 26.305 -10.873 -39.485 1.00 81.31 103 ALA A CA 1
ATOM 821 C C . ALA A 1 103 ? 26.870 -9.822 -40.466 1.00 81.31 103 ALA A C 1
ATOM 823 O O . ALA A 1 103 ? 27.826 -9.110 -40.152 1.00 81.31 103 ALA A O 1
ATOM 824 N N . ILE A 1 104 ? 26.246 -9.699 -41.641 1.00 84.75 104 ILE A N 1
ATOM 825 C CA . ILE A 1 104 ? 26.625 -8.742 -42.688 1.00 84.75 104 ILE A CA 1
ATOM 826 C C . ILE A 1 104 ? 26.259 -7.311 -42.268 1.00 84.75 104 ILE A C 1
ATOM 828 O O . ILE A 1 104 ? 27.083 -6.399 -42.384 1.00 84.75 104 ILE A O 1
ATOM 832 N N . GLU A 1 105 ? 25.054 -7.114 -41.723 1.00 84.50 105 GLU A N 1
ATOM 833 C CA . GLU A 1 105 ? 24.608 -5.823 -41.188 1.00 84.50 105 GLU A CA 1
ATOM 834 C C . GLU A 1 105 ? 25.507 -5.394 -40.015 1.00 84.50 105 GLU A C 1
ATOM 836 O O . GLU A 1 105 ? 25.970 -4.250 -39.966 1.00 84.50 105 GLU A O 1
ATOM 841 N N . TYR A 1 106 ? 25.876 -6.347 -39.145 1.00 85.38 106 TYR A N 1
ATOM 842 C CA . TYR A 1 106 ? 26.754 -6.109 -37.995 1.00 85.38 106 TYR A CA 1
ATOM 843 C C . TYR A 1 106 ? 28.128 -5.594 -38.408 1.00 85.38 106 TYR A C 1
ATOM 845 O O . TYR A 1 106 ? 28.609 -4.586 -37.880 1.00 85.38 106 TYR A O 1
ATOM 853 N N . ALA A 1 107 ? 28.756 -6.245 -39.388 1.00 85.69 107 ALA A N 1
ATOM 854 C CA . ALA A 1 107 ? 30.055 -5.828 -39.900 1.00 85.69 107 ALA A CA 1
ATOM 855 C C . ALA A 1 107 ? 30.004 -4.407 -40.493 1.00 85.69 107 ALA A C 1
ATOM 857 O O . ALA A 1 107 ? 30.882 -3.579 -40.226 1.00 85.69 107 ALA A O 1
ATOM 858 N N . LYS A 1 108 ? 28.942 -4.084 -41.243 1.00 90.75 108 LYS A N 1
ATOM 859 C CA . LYS A 1 108 ? 28.734 -2.757 -41.845 1.00 90.75 108 LYS A CA 1
ATOM 860 C C . LYS A 1 108 ? 28.544 -1.669 -40.785 1.00 90.75 108 LYS A C 1
ATOM 862 O O . LYS A 1 108 ? 29.118 -0.582 -40.906 1.00 90.75 108 LYS A O 1
ATOM 867 N N . GLN A 1 109 ? 27.770 -1.953 -39.741 1.00 87.44 109 GLN A N 1
ATOM 868 C CA . GLN A 1 109 ? 27.470 -1.000 -38.673 1.00 87.44 109 GLN A CA 1
ATOM 869 C C . GLN A 1 109 ? 28.676 -0.786 -37.748 1.00 87.44 109 GLN A C 1
ATOM 871 O O . GLN A 1 109 ? 29.012 0.356 -37.429 1.00 87.44 109 GLN A O 1
ATOM 876 N N . LYS A 1 110 ? 29.422 -1.852 -37.425 1.00 90.44 110 LYS A N 1
ATOM 877 C CA . LYS A 1 110 ? 30.692 -1.771 -36.687 1.00 90.44 110 LYS A CA 1
ATOM 878 C C . LYS A 1 110 ? 31.729 -0.926 -37.427 1.00 90.44 110 LYS A C 1
ATOM 880 O O . LYS A 1 110 ? 32.339 -0.049 -36.817 1.00 90.44 110 LYS A O 1
ATOM 885 N N . ASN A 1 111 ? 31.882 -1.123 -38.739 1.00 91.94 111 ASN A N 1
ATOM 886 C CA . ASN A 1 111 ? 32.805 -0.332 -39.559 1.00 91.94 111 ASN A CA 1
ATOM 887 C C . ASN A 1 111 ? 32.428 1.158 -39.597 1.00 91.94 111 ASN A C 1
ATOM 889 O O . ASN A 1 111 ? 33.310 2.017 -39.579 1.00 91.94 111 ASN A O 1
ATOM 893 N N . ARG A 1 112 ? 31.128 1.480 -39.610 1.00 89.31 112 ARG A N 1
ATOM 894 C CA . ARG A 1 112 ? 30.635 2.865 -39.541 1.00 89.31 112 ARG A CA 1
ATOM 895 C C . ARG A 1 112 ? 30.942 3.508 -38.188 1.00 89.31 112 ARG A C 1
ATOM 897 O O . ARG A 1 112 ? 31.508 4.599 -38.150 1.00 89.31 112 ARG A O 1
ATOM 904 N N . ASN A 1 113 ? 30.640 2.804 -37.097 1.00 92.19 113 ASN A N 1
ATOM 905 C CA . ASN A 1 113 ? 30.890 3.283 -35.736 1.00 92.19 113 ASN A CA 1
ATOM 906 C C . ASN A 1 113 ? 32.395 3.457 -35.462 1.00 92.19 113 ASN A C 1
ATOM 908 O O . ASN A 1 113 ? 32.802 4.430 -34.831 1.00 92.19 113 ASN A O 1
ATOM 912 N N . TRP A 1 114 ? 33.238 2.561 -35.983 1.00 90.25 114 TRP A N 1
ATOM 913 C CA . TRP A 1 114 ? 34.699 2.646 -35.892 1.00 90.25 114 TRP A CA 1
ATOM 914 C C . TRP A 1 114 ? 35.262 3.898 -36.575 1.00 90.25 114 TRP A C 1
ATOM 916 O O . TRP A 1 114 ? 36.063 4.617 -35.978 1.00 90.25 114 TRP A O 1
ATOM 926 N N . LYS A 1 115 ? 34.807 4.203 -37.796 1.00 93.06 115 LYS A N 1
ATOM 927 C CA . LYS A 1 115 ? 35.235 5.407 -38.527 1.00 93.06 115 LYS A CA 1
ATOM 928 C C . LYS A 1 115 ? 34.827 6.694 -37.809 1.00 93.06 115 LYS A C 1
ATOM 930 O O . LYS A 1 115 ? 35.634 7.614 -37.717 1.00 93.06 115 LYS A O 1
ATOM 935 N N . ALA A 1 116 ? 33.610 6.748 -37.266 1.00 90.69 116 ALA A N 1
ATOM 936 C CA . ALA A 1 116 ? 33.133 7.909 -36.515 1.00 90.69 116 ALA A CA 1
ATOM 937 C C . ALA A 1 116 ? 33.959 8.156 -35.239 1.00 90.69 116 ALA A C 1
ATOM 939 O O . ALA A 1 116 ? 34.326 9.296 -34.956 1.00 90.69 116 ALA A O 1
ATOM 940 N N . ARG A 1 117 ? 34.317 7.090 -34.505 1.00 90.62 117 ARG A N 1
ATOM 941 C CA . ARG A 1 117 ? 35.181 7.191 -33.314 1.00 90.62 117 ARG A CA 1
ATOM 942 C C . ARG A 1 117 ? 36.579 7.698 -33.663 1.00 90.62 117 ARG A C 1
ATOM 944 O O . ARG A 1 117 ? 37.063 8.603 -32.995 1.00 90.62 117 ARG A O 1
ATOM 951 N N . GLN A 1 118 ? 37.186 7.174 -34.727 1.00 91.12 118 GLN A N 1
ATOM 952 C CA . GLN A 1 118 ? 38.489 7.655 -35.205 1.00 91.12 118 GLN A CA 1
ATOM 953 C C . GLN A 1 118 ? 38.457 9.122 -35.649 1.00 91.12 118 GLN A C 1
ATOM 955 O O . GLN A 1 118 ? 39.403 9.872 -35.421 1.00 91.12 118 GLN A O 1
ATOM 960 N N . TRP A 1 119 ? 37.368 9.556 -36.287 1.00 87.56 119 TRP A N 1
ATOM 961 C CA . TRP A 1 119 ? 37.222 10.958 -36.654 1.00 87.56 119 TRP A CA 1
ATOM 962 C C . TRP A 1 119 ? 37.161 11.848 -35.407 1.00 87.56 119 TRP A C 1
ATOM 964 O O . TRP A 1 119 ? 37.892 12.833 -35.345 1.00 87.56 119 TRP A O 1
ATOM 974 N N . ALA A 1 120 ? 36.385 11.468 -34.387 1.00 90.00 120 ALA A N 1
ATOM 975 C CA . ALA A 1 120 ? 36.280 12.225 -33.137 1.00 90.00 120 ALA A CA 1
ATOM 976 C C . ALA A 1 120 ? 37.631 12.372 -32.414 1.00 90.00 120 ALA A C 1
ATOM 978 O O . ALA A 1 120 ? 37.977 13.474 -31.989 1.00 90.00 120 ALA A O 1
ATOM 979 N N . THR A 1 121 ? 38.436 11.305 -32.344 1.00 90.06 121 THR A N 1
ATOM 980 C CA . THR A 1 121 ? 39.788 11.385 -31.764 1.00 90.06 121 THR A CA 1
ATOM 981 C C . THR A 1 121 ? 40.695 12.297 -32.592 1.00 90.06 121 THR A C 1
ATOM 983 O O . THR A 1 121 ? 41.341 13.184 -32.043 1.00 90.06 121 THR A O 1
ATOM 986 N N . SER A 1 122 ? 40.646 12.192 -33.927 1.00 89.56 122 SER A N 1
ATOM 987 C CA . SER A 1 122 ? 41.437 13.056 -34.819 1.00 89.56 122 SER A CA 1
ATOM 988 C C . SER A 1 122 ? 41.057 14.544 -34.753 1.00 89.56 122 SER A C 1
ATOM 990 O O . SER A 1 122 ? 41.838 15.412 -35.146 1.00 89.56 122 SER A O 1
ATOM 992 N N . VAL A 1 123 ? 39.828 14.868 -34.342 1.00 89.25 123 VAL A N 1
ATOM 993 C CA . VAL A 1 123 ? 39.374 16.254 -34.156 1.00 89.25 123 VAL A CA 1
ATOM 994 C C . VAL A 1 123 ? 39.894 16.807 -32.831 1.00 89.25 123 VAL A C 1
ATOM 996 O O . VAL A 1 123 ? 40.372 17.939 -32.819 1.00 89.25 123 VAL A O 1
ATOM 999 N N . GLY A 1 124 ? 39.886 16.007 -31.759 1.00 88.38 124 GLY A N 1
ATOM 1000 C CA . GLY A 1 124 ? 40.486 16.382 -30.472 1.00 88.38 124 GLY A CA 1
ATOM 1001 C C . GLY A 1 124 ? 41.977 16.706 -30.596 1.00 88.38 124 GLY A C 1
ATOM 1002 O O . GLY A 1 124 ? 42.417 17.772 -30.169 1.00 88.38 124 GLY A O 1
ATOM 1003 N N . ASP A 1 125 ? 42.731 15.858 -31.299 1.00 85.88 125 ASP A N 1
ATOM 1004 C CA . ASP A 1 125 ? 44.169 16.066 -31.525 1.00 85.88 125 ASP A CA 1
ATOM 1005 C C . ASP A 1 125 ? 44.469 17.311 -32.380 1.00 85.88 125 ASP A C 1
ATOM 1007 O O . ASP A 1 125 ? 45.498 17.966 -32.207 1.00 85.88 125 ASP A O 1
ATOM 1011 N N . ARG A 1 126 ? 43.566 17.670 -33.306 1.00 83.31 126 ARG A N 1
ATOM 1012 C CA . ARG A 1 126 ? 43.671 18.899 -34.114 1.00 83.31 126 ARG A CA 1
ATOM 1013 C C . ARG A 1 126 ? 43.306 20.157 -33.331 1.00 83.31 126 ARG A C 1
ATOM 1015 O O . ARG A 1 126 ? 43.872 21.209 -33.614 1.00 83.31 126 ARG A O 1
ATOM 1022 N N . ALA A 1 127 ? 42.383 20.057 -32.376 1.00 84.25 127 ALA A N 1
ATOM 1023 C CA . ALA A 1 127 ? 42.017 21.163 -31.498 1.00 84.25 127 ALA A CA 1
ATOM 1024 C C . ALA A 1 127 ? 43.125 21.475 -30.480 1.00 84.25 127 ALA A C 1
ATOM 1026 O O . ALA A 1 127 ? 43.380 22.640 -30.220 1.00 84.25 127 ALA A O 1
ATOM 1027 N N . SER A 1 128 ? 43.832 20.457 -29.973 1.00 84.62 128 SER A N 1
ATOM 1028 C CA . SER A 1 128 ? 44.928 20.630 -29.004 1.00 84.62 128 SER A CA 1
ATOM 1029 C C . SER A 1 128 ? 46.217 21.236 -29.585 1.00 84.62 128 SER A C 1
ATOM 1031 O O . SER A 1 128 ? 47.098 21.609 -28.816 1.00 84.62 128 SER A O 1
ATOM 1033 N N . LYS A 1 129 ? 46.377 21.284 -30.916 1.00 79.75 129 LYS A N 1
ATOM 1034 C CA . LYS A 1 129 ? 47.571 21.837 -31.592 1.00 79.75 129 LYS A CA 1
ATOM 1035 C C . LYS A 1 129 ? 47.399 23.279 -32.093 1.00 79.75 129 LYS A C 1
ATOM 1037 O O . LYS A 1 129 ? 48.313 23.783 -32.743 1.00 79.75 129 LYS A O 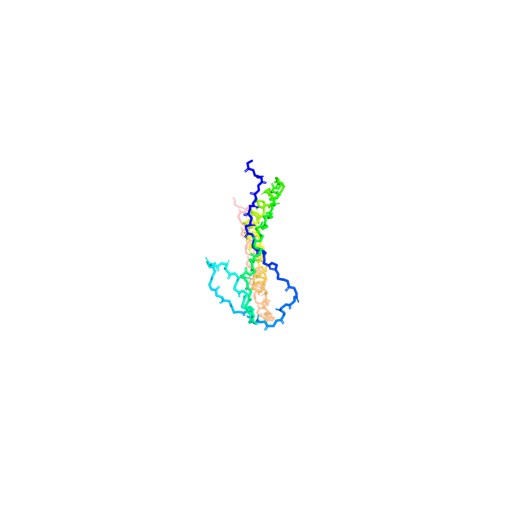1
ATOM 1042 N N . ARG A 1 130 ? 46.247 23.910 -31.855 1.00 65.88 130 ARG A N 1
ATOM 1043 C CA . ARG A 1 130 ? 46.026 25.347 -32.086 1.00 65.88 130 ARG A CA 1
ATOM 1044 C C . ARG A 1 130 ? 46.142 26.102 -30.776 1.00 65.88 130 ARG A C 1
ATOM 1046 O O . ARG A 1 130 ? 46.595 27.260 -30.851 1.00 65.88 130 ARG A O 1
#